Protein AF-A0A6N3X0Z6-F1 (afdb_monomer)

Secondary structure (DSSP, 8-state):
--HHHHHHHHHHHHHHHHHHHHHHHHHHHHHHHHHHTT-HHHHHHHHHHHHHTT--GGGG--

Structure (mmCIF, N/CA/C/O backbone):
data_AF-A0A6N3X0Z6-F1
#
_entry.id   AF-A0A6N3X0Z6-F1
#
loop_
_atom_site.group_PDB
_atom_site.id
_atom_site.type_symbol
_atom_site.label_atom_id
_atom_site.label_alt_id
_atom_site.label_comp_id
_atom_site.label_asym_id
_atom_site.label_entity_id
_atom_site.label_seq_id
_atom_site.pdbx_PDB_ins_code
_atom_site.Cartn_x
_atom_site.Cartn_y
_atom_site.Cartn_z
_atom_site.occupancy
_atom_site.B_iso_or_equiv
_atom_site.auth_seq_id
_atom_site.auth_comp_id
_atom_site.auth_asym_id
_atom_site.auth_atom_id
_atom_site.pdbx_PDB_model_num
ATOM 1 N N . MET A 1 1 ? -16.615 -1.096 36.287 1.00 53.78 1 MET A N 1
ATOM 2 C CA . MET A 1 1 ? -15.634 -1.822 35.442 1.00 53.78 1 MET A CA 1
ATOM 3 C C . MET A 1 1 ? -15.905 -1.775 33.925 1.00 53.78 1 MET A C 1
ATOM 5 O O . MET A 1 1 ? -15.007 -2.128 33.176 1.00 53.78 1 MET A O 1
ATOM 9 N N . ALA A 1 2 ? -17.058 -1.294 33.428 1.00 57.69 2 ALA A N 1
ATOM 10 C CA . ALA A 1 2 ? -17.337 -1.234 31.980 1.00 57.69 2 ALA A CA 1
ATOM 11 C C . ALA A 1 2 ? -16.614 -0.094 31.220 1.00 57.69 2 ALA A C 1
ATOM 13 O O . ALA A 1 2 ? -16.200 -0.283 30.079 1.00 57.69 2 ALA A O 1
ATOM 14 N N . ALA A 1 3 ? -16.396 1.063 31.858 1.00 60.38 3 ALA A N 1
ATOM 15 C CA . ALA A 1 3 ? -15.818 2.251 31.213 1.00 60.38 3 ALA A CA 1
ATOM 16 C C . ALA A 1 3 ? -14.372 2.056 30.705 1.00 60.38 3 ALA A C 1
ATOM 18 O O . ALA A 1 3 ? -14.003 2.577 29.652 1.00 60.38 3 ALA A O 1
ATOM 19 N N . SER A 1 4 ? -13.561 1.259 31.410 1.00 63.88 4 SER A N 1
ATOM 20 C CA . SER A 1 4 ? -12.173 0.970 31.019 1.00 63.88 4 SER A CA 1
ATOM 21 C C . SER A 1 4 ? -12.085 0.116 29.750 1.00 63.88 4 SER A C 1
ATOM 23 O O . SER A 1 4 ? -11.148 0.260 28.970 1.00 63.88 4 SER A O 1
ATOM 25 N N . ASN A 1 5 ? -13.078 -0.744 29.507 1.00 68.56 5 ASN A N 1
ATOM 26 C CA . ASN A 1 5 ? -13.110 -1.619 28.336 1.00 68.56 5 ASN A CA 1
ATOM 27 C C . ASN A 1 5 ? -13.461 -0.824 27.064 1.00 68.56 5 ASN A C 1
ATOM 29 O O . ASN A 1 5 ? -12.862 -1.025 26.011 1.00 68.56 5 ASN A O 1
ATOM 33 N N . THR A 1 6 ? -14.360 0.158 27.177 1.00 74.75 6 THR A N 1
ATOM 34 C CA . THR A 1 6 ? -14.701 1.072 26.077 1.00 74.75 6 THR A CA 1
ATOM 35 C C . THR A 1 6 ? -13.516 1.959 25.693 1.00 74.75 6 THR A C 1
ATOM 37 O O . THR A 1 6 ? -13.201 2.079 24.512 1.00 74.75 6 THR A O 1
ATOM 40 N N . ARG A 1 7 ? -12.796 2.507 26.683 1.00 77.69 7 ARG A N 1
ATOM 41 C CA . ARG A 1 7 ? -11.599 3.333 26.449 1.00 77.69 7 ARG A CA 1
ATOM 42 C C . ARG A 1 7 ? -10.456 2.543 25.804 1.00 77.69 7 ARG A C 1
ATOM 44 O O . ARG A 1 7 ? -9.833 3.031 24.868 1.00 77.69 7 ARG A O 1
ATOM 51 N N . ASN A 1 8 ? -10.215 1.307 26.243 1.00 79.94 8 ASN A N 1
ATOM 52 C CA . ASN A 1 8 ? -9.206 0.441 25.623 1.00 79.94 8 ASN A CA 1
ATOM 53 C C . ASN A 1 8 ? -9.552 0.093 24.170 1.00 79.94 8 ASN A C 1
ATOM 55 O O . ASN A 1 8 ? -8.673 0.122 23.312 1.00 79.94 8 ASN A O 1
ATOM 59 N N . LYS A 1 9 ? -10.831 -0.168 23.863 1.00 81.38 9 LYS A N 1
ATOM 60 C CA . LYS A 1 9 ? -11.283 -0.385 22.480 1.00 81.38 9 LYS A CA 1
ATOM 61 C C . LYS A 1 9 ? -11.082 0.857 21.606 1.00 81.38 9 LYS A C 1
ATOM 63 O O . LYS A 1 9 ? -10.619 0.720 20.479 1.00 81.38 9 LYS A O 1
ATOM 68 N N . GLN A 1 10 ? -11.358 2.052 22.131 1.00 84.69 10 GLN A N 1
ATOM 69 C CA . GLN A 1 10 ? -11.121 3.316 21.421 1.00 84.69 10 GLN A CA 1
ATOM 70 C C . GLN A 1 10 ? -9.632 3.556 21.142 1.00 84.69 10 GLN A C 1
ATOM 72 O O . GLN A 1 10 ? -9.269 3.904 20.025 1.00 84.69 10 GLN A O 1
ATOM 77 N N . ILE A 1 11 ? -8.754 3.320 22.123 1.00 85.31 11 ILE A N 1
ATOM 78 C CA . ILE A 1 11 ? -7.298 3.462 21.947 1.00 85.31 11 ILE A CA 1
ATOM 79 C C . ILE A 1 11 ? -6.764 2.441 20.937 1.00 85.31 11 ILE A C 1
ATOM 81 O O . ILE A 1 11 ? -5.890 2.766 20.133 1.00 85.31 11 ILE A O 1
ATOM 85 N N . LEU A 1 12 ? -7.283 1.210 20.953 1.00 85.50 12 LEU A N 1
ATOM 86 C CA . LEU A 1 12 ? -6.914 0.187 19.979 1.00 85.50 12 LEU A CA 1
ATOM 87 C C . LEU A 1 12 ? -7.335 0.590 18.559 1.00 85.50 12 LEU A C 1
ATOM 89 O O . LEU A 1 12 ? -6.535 0.467 17.637 1.00 85.50 12 LEU A O 1
ATOM 93 N N . GLN A 1 13 ? -8.553 1.112 18.392 1.00 85.12 13 GLN A N 1
ATOM 94 C CA . GLN A 1 13 ? -9.039 1.618 17.105 1.00 85.12 13 GLN A CA 1
ATOM 95 C C . GLN A 1 13 ? -8.216 2.814 16.617 1.00 85.12 13 GLN A C 1
ATOM 97 O O . GLN A 1 13 ? -7.782 2.817 15.469 1.00 85.12 13 GLN A O 1
ATOM 102 N N . ALA A 1 14 ? -7.921 3.776 17.495 1.00 86.81 14 ALA A N 1
ATOM 103 C CA . ALA A 1 14 ? -7.085 4.927 17.167 1.00 86.81 14 ALA A CA 1
ATOM 104 C C . ALA A 1 14 ? -5.670 4.502 16.742 1.00 86.81 14 ALA A C 1
ATOM 106 O O . ALA A 1 14 ? -5.153 4.992 15.744 1.00 86.81 14 ALA A O 1
ATOM 107 N N . ASN A 1 15 ? -5.065 3.535 17.440 1.00 89.12 15 ASN A N 1
ATOM 108 C CA . ASN A 1 15 ? -3.766 2.979 17.055 1.00 89.12 15 ASN A CA 1
ATOM 109 C C . ASN A 1 15 ? -3.821 2.220 15.726 1.00 89.12 15 ASN A C 1
ATOM 111 O O . ASN A 1 15 ? -2.908 2.348 14.914 1.00 89.12 15 ASN A O 1
ATOM 115 N N . ALA A 1 16 ? -4.868 1.428 15.492 1.00 87.19 16 ALA A N 1
ATOM 116 C CA . ALA A 1 16 ? -5.044 0.716 14.231 1.00 87.19 16 ALA A CA 1
ATOM 117 C C . ALA A 1 16 ? -5.195 1.696 13.058 1.00 87.19 16 ALA A C 1
ATOM 119 O O . ALA A 1 16 ? -4.579 1.503 12.011 1.00 87.19 16 ALA A O 1
ATOM 120 N N . GLN A 1 17 ? -5.950 2.778 13.254 1.00 86.62 17 GLN A N 1
ATOM 121 C CA . GLN A 1 17 ? -6.141 3.821 12.254 1.00 86.62 17 GLN A CA 1
ATOM 122 C C . GLN A 1 17 ?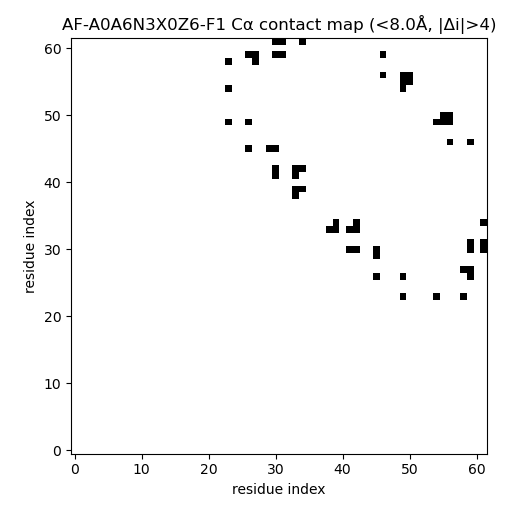 -4.860 4.628 12.015 1.00 86.62 17 GLN A C 1
ATOM 124 O O . GLN A 1 17 ? -4.491 4.835 10.864 1.00 86.62 17 GLN A O 1
ATOM 129 N N . ALA A 1 18 ? -4.132 4.997 13.074 1.00 88.06 18 ALA A N 1
ATOM 130 C CA . ALA A 1 18 ? -2.839 5.672 12.960 1.00 88.06 18 ALA A CA 1
ATOM 131 C C . ALA A 1 18 ? -1.818 4.813 12.202 1.00 88.06 18 ALA A C 1
ATOM 133 O O . ALA A 1 18 ? -1.177 5.293 11.273 1.00 88.06 18 ALA A O 1
ATOM 134 N N . ARG A 1 19 ? -1.723 3.514 12.524 1.00 87.19 19 ARG A N 1
ATOM 135 C CA . ARG A 1 19 ? -0.856 2.577 11.791 1.00 87.19 19 ARG A CA 1
ATOM 136 C C . ARG A 1 19 ? -1.246 2.471 10.322 1.00 87.19 19 ARG A C 1
ATOM 138 O O . ARG A 1 19 ? -0.368 2.479 9.467 1.00 87.19 19 ARG A O 1
ATOM 145 N N . ARG A 1 20 ? -2.546 2.387 10.024 1.00 85.75 20 ARG A N 1
ATOM 146 C CA . ARG A 1 20 ? -3.047 2.345 8.646 1.00 85.75 20 ARG A CA 1
ATOM 147 C C . ARG A 1 20 ? -2.664 3.612 7.880 1.00 85.75 20 ARG A C 1
ATOM 149 O O . ARG A 1 20 ? -2.184 3.493 6.760 1.00 85.75 20 ARG A O 1
ATOM 156 N N . GLN A 1 21 ? -2.797 4.784 8.502 1.00 86.75 21 GLN A N 1
ATOM 157 C CA . GLN A 1 21 ? -2.396 6.055 7.899 1.00 86.75 21 GLN A CA 1
ATOM 158 C C . GLN A 1 21 ? -0.892 6.093 7.614 1.00 86.75 21 GLN A C 1
ATOM 160 O O . GLN A 1 21 ? -0.491 6.344 6.486 1.00 86.75 21 GLN A O 1
ATOM 165 N N . THR A 1 22 ? -0.054 5.743 8.592 1.00 89.19 22 THR A N 1
ATOM 166 C CA . THR A 1 22 ? 1.405 5.727 8.404 1.00 89.19 22 THR A CA 1
ATOM 167 C C . THR A 1 22 ? 1.843 4.760 7.300 1.00 89.19 22 THR A C 1
ATOM 169 O O . THR A 1 22 ? 2.772 5.061 6.548 1.00 89.19 22 THR A O 1
ATOM 172 N N . LEU A 1 23 ? 1.180 3.603 7.174 1.00 85.81 23 LEU A N 1
ATOM 173 C CA . LEU A 1 23 ? 1.431 2.660 6.081 1.00 85.81 23 LEU A CA 1
ATOM 174 C C . LEU A 1 23 ? 1.044 3.252 4.721 1.00 85.81 23 LEU A C 1
ATOM 176 O O . LEU A 1 23 ? 1.802 3.093 3.767 1.00 85.81 23 LEU A O 1
ATOM 180 N N . MET A 1 24 ? -0.090 3.953 4.638 1.00 86.75 24 MET A N 1
ATOM 181 C CA . MET A 1 24 ? -0.507 4.652 3.419 1.00 86.75 24 MET A CA 1
ATOM 182 C C . MET A 1 24 ? 0.489 5.741 3.025 1.00 86.75 24 MET A C 1
ATOM 184 O O . MET A 1 24 ? 0.963 5.728 1.894 1.00 86.75 24 MET A O 1
ATOM 188 N N . ASP A 1 25 ? 0.876 6.609 3.962 1.00 87.81 25 ASP A N 1
ATOM 189 C CA . ASP A 1 25 ? 1.837 7.689 3.712 1.00 87.81 25 ASP A CA 1
ATOM 190 C C . ASP A 1 25 ? 3.18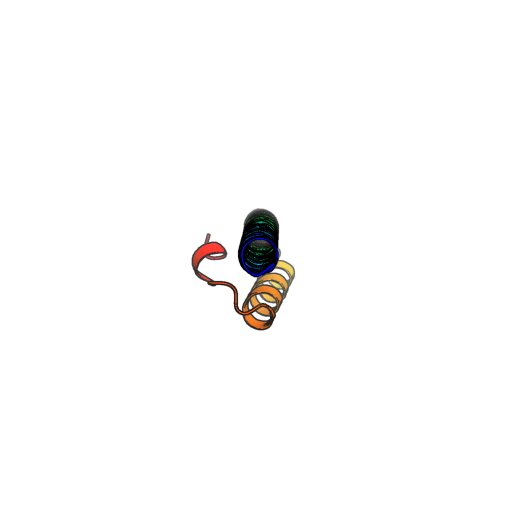4 7.125 3.220 1.00 87.81 25 ASP A C 1
ATOM 192 O O . ASP A 1 25 ? 3.795 7.639 2.282 1.00 87.81 25 ASP A O 1
ATOM 196 N N . SER A 1 26 ? 3.626 6.010 3.813 1.00 88.19 26 SER A N 1
ATOM 197 C CA . SER A 1 26 ? 4.867 5.328 3.425 1.00 88.19 26 SER A CA 1
ATOM 198 C C . SER A 1 26 ? 4.782 4.706 2.029 1.00 88.19 26 SER A C 1
ATOM 200 O O . SER A 1 26 ? 5.732 4.804 1.250 1.00 88.19 26 SER A O 1
ATOM 202 N N . LEU A 1 27 ? 3.662 4.057 1.696 1.00 87.25 27 LEU A N 1
ATOM 203 C CA . LEU A 1 27 ? 3.437 3.476 0.370 1.00 87.25 27 LEU A CA 1
ATOM 204 C C . LEU A 1 27 ? 3.349 4.562 -0.704 1.00 87.25 27 LEU A C 1
ATOM 206 O O . LEU A 1 27 ? 3.989 4.423 -1.743 1.00 87.25 27 LEU A O 1
ATOM 210 N N . GLN A 1 28 ? 2.642 5.658 -0.428 1.00 85.56 28 GLN A N 1
ATOM 211 C CA . GLN A 1 28 ? 2.535 6.809 -1.322 1.00 85.56 28 GLN A CA 1
ATOM 212 C C . GLN A 1 28 ? 3.905 7.447 -1.581 1.00 85.56 28 GLN A C 1
ATOM 214 O O . GLN A 1 28 ? 4.283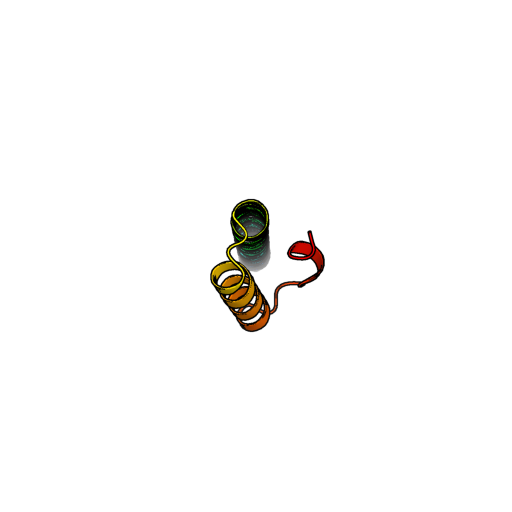 7.657 -2.733 1.00 85.56 28 GLN A O 1
ATOM 219 N N . ALA A 1 29 ? 4.703 7.682 -0.535 1.00 87.00 29 ALA A N 1
ATOM 220 C CA . ALA A 1 29 ? 6.059 8.204 -0.690 1.00 87.00 29 ALA A CA 1
ATOM 221 C C . ALA A 1 29 ? 6.932 7.285 -1.563 1.00 87.00 29 ALA A C 1
ATOM 223 O O . ALA A 1 29 ? 7.630 7.754 -2.466 1.00 87.00 29 ALA A O 1
ATOM 224 N N . ARG A 1 30 ? 6.865 5.965 -1.343 1.00 87.50 30 ARG A N 1
ATOM 225 C CA . ARG A 1 30 ? 7.597 4.980 -2.157 1.00 87.50 30 ARG A CA 1
ATOM 226 C C . ARG A 1 30 ? 7.098 4.945 -3.600 1.00 87.50 30 ARG A C 1
ATOM 228 O O . ARG A 1 30 ? 7.923 4.819 -4.500 1.00 87.50 30 ARG A O 1
ATOM 235 N N . ALA A 1 31 ? 5.795 5.088 -3.831 1.00 85.75 31 ALA A N 1
ATOM 236 C CA . ALA A 1 31 ? 5.215 5.106 -5.170 1.00 85.75 31 ALA A CA 1
ATOM 237 C C . ALA A 1 31 ? 5.630 6.359 -5.947 1.00 85.75 31 ALA A C 1
ATOM 239 O 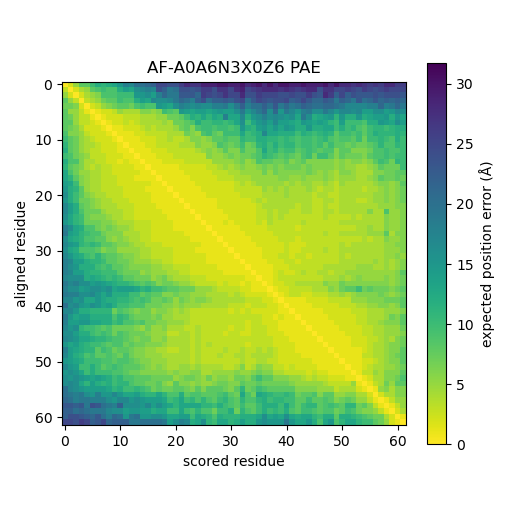O . ALA A 1 31 ? 6.063 6.242 -7.091 1.00 85.75 31 ALA A O 1
ATOM 240 N N . HIS A 1 32 ? 5.618 7.536 -5.311 1.00 86.56 32 HIS A N 1
ATOM 241 C CA . HIS A 1 32 ? 6.132 8.764 -5.920 1.00 86.56 32 HIS A CA 1
ATOM 242 C C . HIS A 1 32 ? 7.624 8.663 -6.256 1.00 86.56 32 HIS A C 1
ATOM 244 O O . HIS A 1 32 ? 8.038 9.110 -7.326 1.00 86.56 32 HIS A O 1
ATOM 250 N N . LEU A 1 33 ? 8.438 8.0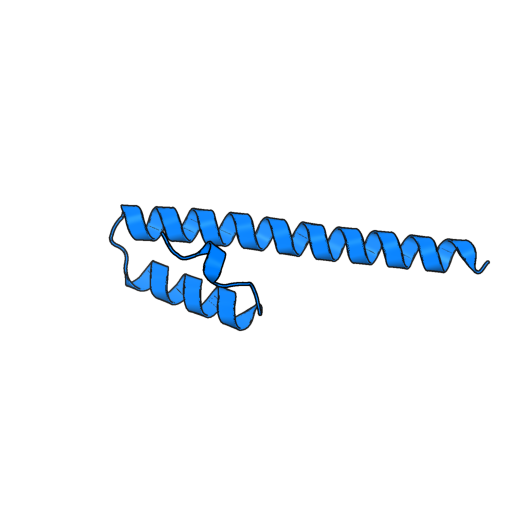62 -5.382 1.00 88.19 33 LEU A N 1
ATOM 251 C CA . LEU A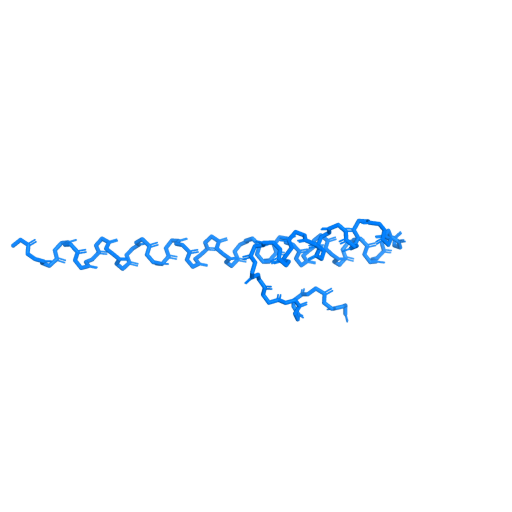 1 33 ? 9.859 7.836 -5.661 1.00 88.19 33 LEU A CA 1
ATOM 252 C C . LEU A 1 33 ? 10.064 6.849 -6.815 1.00 88.19 33 LEU A C 1
ATOM 254 O O . LEU A 1 33 ? 10.848 7.131 -7.717 1.00 88.19 33 LEU A O 1
ATOM 258 N N . ALA A 1 34 ? 9.340 5.726 -6.823 1.00 87.75 34 ALA A N 1
ATOM 259 C CA . ALA A 1 34 ? 9.385 4.756 -7.915 1.00 87.75 34 ALA A CA 1
ATOM 260 C C . ALA A 1 34 ? 8.990 5.404 -9.249 1.00 87.75 34 ALA A C 1
ATOM 262 O O . ALA A 1 34 ? 9.700 5.249 -10.240 1.00 87.75 34 ALA A O 1
ATOM 263 N N . HIS A 1 35 ? 7.929 6.214 -9.251 1.00 84.88 35 HIS A N 1
ATOM 264 C CA . HIS A 1 35 ? 7.481 6.956 -10.424 1.00 84.88 35 HIS A CA 1
ATOM 265 C C . HIS A 1 35 ? 8.537 7.958 -10.913 1.00 84.88 35 HIS A C 1
ATOM 267 O O . HIS A 1 35 ? 8.880 7.970 -12.093 1.00 84.88 35 HIS A O 1
ATOM 273 N N . ARG A 1 36 ? 9.117 8.759 -10.007 1.00 86.56 36 ARG A N 1
ATOM 274 C CA . ARG A 1 36 ? 10.198 9.710 -10.333 1.00 86.56 36 ARG A CA 1
ATOM 275 C C . ARG A 1 36 ? 11.437 9.023 -10.899 1.00 86.56 36 ARG A C 1
ATOM 277 O O . ARG A 1 36 ? 12.088 9.588 -11.771 1.00 86.56 36 ARG A O 1
ATOM 284 N N . ASN A 1 37 ? 11.734 7.819 -10.424 1.00 88.12 37 ASN A N 1
ATOM 285 C CA . ASN A 1 37 ? 12.855 7.015 -10.898 1.00 88.12 37 ASN A CA 1
ATOM 286 C C . ASN A 1 37 ? 12.534 6.233 -12.184 1.00 88.12 37 ASN A C 1
ATOM 288 O O . ASN A 1 37 ? 13.429 5.603 -12.741 1.00 88.12 37 ASN A O 1
ATOM 292 N N . GLY A 1 38 ? 11.281 6.253 -12.657 1.00 87.19 38 GLY A N 1
ATOM 293 C CA . GLY A 1 38 ? 10.829 5.450 -13.794 1.00 87.19 38 GLY A CA 1
ATOM 294 C C . GLY A 1 38 ? 10.801 3.942 -13.516 1.00 87.19 38 GLY A C 1
ATOM 295 O O . GLY A 1 38 ? 10.782 3.146 -14.454 1.00 87.19 38 GLY A O 1
ATOM 296 N N . ASP A 1 39 ? 10.807 3.530 -12.245 1.00 89.25 39 ASP A N 1
ATOM 297 C CA . ASP A 1 39 ? 10.791 2.123 -11.846 1.00 89.25 39 ASP A CA 1
ATOM 298 C C . ASP A 1 39 ? 9.355 1.580 -11.835 1.00 89.25 39 ASP A C 1
ATOM 300 O O . ASP A 1 39 ? 8.658 1.532 -10.815 1.00 89.25 39 ASP A O 1
ATOM 304 N N . ILE A 1 40 ? 8.911 1.166 -13.022 1.00 85.50 40 ILE A N 1
ATOM 305 C CA . ILE A 1 40 ? 7.575 0.609 -13.263 1.00 85.50 40 ILE A CA 1
ATOM 306 C C . ILE A 1 40 ? 7.360 -0.680 -12.454 1.00 85.50 40 ILE A C 1
ATOM 308 O O . ILE A 1 40 ? 6.249 -0.939 -11.985 1.00 85.50 40 ILE A O 1
ATOM 312 N N . HIS A 1 41 ? 8.406 -1.489 -12.253 1.00 88.62 41 HIS A N 1
ATOM 313 C CA . HIS A 1 41 ? 8.303 -2.732 -11.489 1.00 88.62 41 HIS A CA 1
ATOM 314 C C . HIS A 1 41 ? 8.084 -2.456 -10.003 1.00 88.62 41 HIS A C 1
ATOM 316 O O . HIS A 1 41 ? 7.206 -3.073 -9.394 1.00 88.62 41 HIS A O 1
ATOM 322 N N . ALA A 1 42 ? 8.817 -1.496 -9.432 1.00 86.75 42 ALA A N 1
ATOM 323 C CA . ALA A 1 42 ? 8.595 -1.058 -8.060 1.00 86.75 42 ALA A CA 1
ATOM 324 C C . ALA A 1 42 ? 7.194 -0.456 -7.883 1.00 86.75 42 ALA A C 1
ATOM 326 O O . ALA A 1 42 ? 6.505 -0.800 -6.924 1.00 86.75 42 ALA A O 1
ATOM 327 N N . GLN A 1 43 ? 6.725 0.368 -8.826 1.00 83.25 43 GLN A N 1
ATOM 328 C CA . GLN A 1 43 ? 5.372 0.930 -8.780 1.00 83.25 43 GLN A CA 1
ATOM 329 C C . GLN A 1 43 ? 4.292 -0.169 -8.802 1.00 83.25 43 GLN A C 1
ATOM 331 O O . GLN A 1 43 ? 3.365 -0.144 -7.991 1.00 83.25 43 GLN A O 1
ATOM 336 N N . GLN A 1 44 ? 4.427 -1.182 -9.667 1.00 86.06 44 GLN A N 1
ATOM 337 C CA . GLN A 1 44 ? 3.498 -2.318 -9.709 1.00 86.06 44 GLN A CA 1
ATOM 338 C C . GLN A 1 44 ? 3.533 -3.169 -8.433 1.00 86.06 44 GLN A C 1
ATOM 340 O O . GLN A 1 44 ? 2.486 -3.643 -7.987 1.00 86.06 44 GLN A O 1
ATOM 345 N N . ALA A 1 45 ? 4.712 -3.377 -7.840 1.00 89.00 45 ALA A N 1
ATOM 346 C CA . ALA A 1 45 ? 4.843 -4.109 -6.582 1.00 89.00 45 ALA A CA 1
ATOM 347 C C . ALA A 1 45 ? 4.131 -3.372 -5.437 1.00 89.00 45 ALA A C 1
ATOM 349 O O . ALA A 1 45 ? 3.336 -3.976 -4.719 1.00 89.00 45 ALA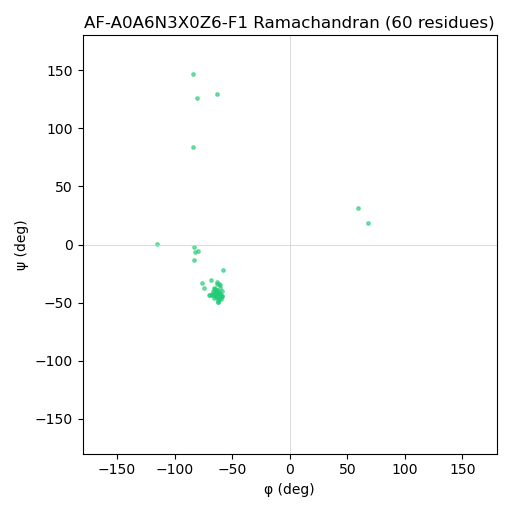 A O 1
ATOM 350 N N . LEU A 1 46 ? 4.327 -2.054 -5.342 1.00 88.00 46 LEU A N 1
ATOM 351 C CA . LEU A 1 46 ? 3.675 -1.198 -4.347 1.00 88.00 46 LEU A CA 1
ATOM 352 C C . LEU A 1 46 ? 2.152 -1.164 -4.516 1.00 88.00 46 LEU A C 1
ATOM 354 O O . LEU A 1 46 ? 1.421 -1.229 -3.530 1.00 88.00 46 LEU A O 1
ATOM 358 N N . TYR A 1 47 ? 1.664 -1.133 -5.757 1.00 84.62 47 TYR A N 1
ATOM 359 C CA . TYR A 1 47 ? 0.234 -1.236 -6.040 1.00 84.62 47 TYR A CA 1
ATOM 360 C C . TYR A 1 47 ? -0.347 -2.565 -5.533 1.00 84.62 47 TYR A C 1
ATOM 362 O O . TYR A 1 47 ? 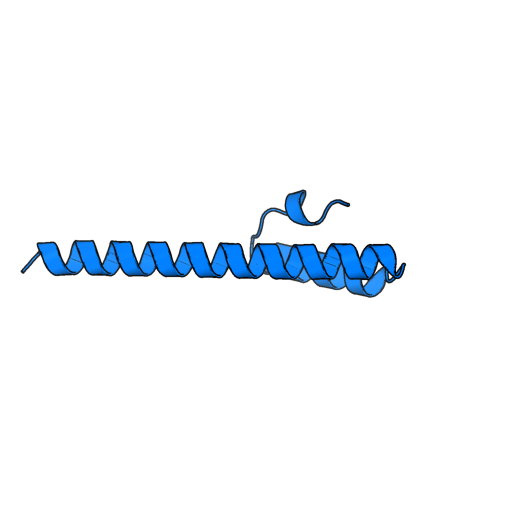-1.374 -2.583 -4.858 1.00 84.62 47 TYR A O 1
ATOM 370 N N . ARG A 1 48 ? 0.337 -3.689 -5.787 1.00 88.06 48 ARG A N 1
ATOM 371 C CA . ARG A 1 48 ? -0.087 -5.008 -5.285 1.00 88.06 48 ARG A CA 1
ATOM 372 C C . ARG A 1 48 ? -0.062 -5.080 -3.758 1.00 88.06 48 ARG A C 1
ATOM 374 O O . ARG A 1 48 ? -0.982 -5.653 -3.178 1.00 88.06 48 ARG A O 1
ATOM 381 N N . GLU A 1 49 ? 0.947 -4.491 -3.114 1.00 87.06 49 GLU A N 1
ATOM 382 C CA . GLU A 1 49 ? 1.017 -4.383 -1.650 1.00 87.06 49 GLU A CA 1
ATOM 383 C C . GLU A 1 49 ? -0.189 -3.613 -1.093 1.00 87.06 49 GLU A C 1
ATOM 385 O O . GLU A 1 49 ? -0.836 -4.070 -0.151 1.00 87.06 49 GLU A O 1
ATOM 390 N N . ALA A 1 50 ? -0.554 -2.487 -1.705 1.00 85.81 50 ALA A N 1
ATOM 391 C CA . ALA A 1 50 ? -1.695 -1.691 -1.269 1.00 85.81 50 ALA A CA 1
ATOM 392 C C . ALA A 1 50 ? -3.040 -2.407 -1.456 1.00 85.81 50 ALA A C 1
ATOM 394 O O . ALA A 1 50 ? -3.875 -2.373 -0.548 1.00 85.81 50 ALA A O 1
ATOM 395 N N . VAL A 1 51 ? -3.221 -3.123 -2.573 1.00 86.25 51 VAL A N 1
ATOM 396 C CA . VAL A 1 51 ? -4.394 -3.985 -2.800 1.00 86.25 51 VAL A CA 1
ATOM 397 C C . VAL A 1 51 ? -4.479 -5.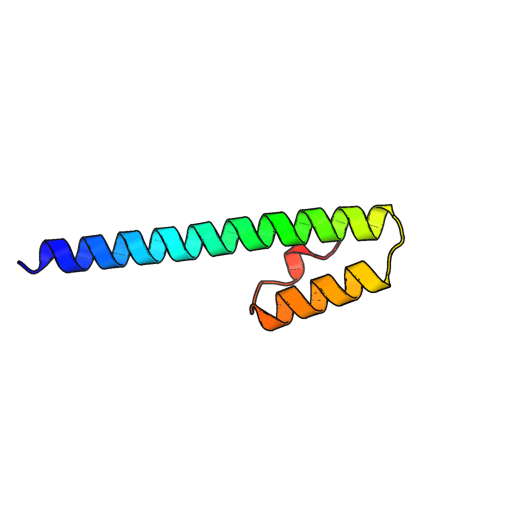074 -1.730 1.00 86.25 51 VAL A C 1
ATOM 399 O O . VAL A 1 51 ? -5.541 -5.276 -1.144 1.00 86.25 51 VAL A O 1
ATOM 402 N N . ALA A 1 52 ? -3.367 -5.753 -1.429 1.00 86.88 52 ALA A N 1
ATOM 403 C CA . ALA A 1 52 ? -3.329 -6.816 -0.424 1.00 86.88 52 ALA A CA 1
ATOM 404 C C . ALA A 1 52 ? -3.659 -6.305 0.990 1.00 86.88 52 ALA A C 1
ATOM 406 O O . ALA A 1 52 ? -4.272 -7.017 1.784 1.00 86.88 52 ALA A O 1
ATOM 407 N N . LEU A 1 53 ? -3.294 -5.057 1.295 1.00 83.19 53 LEU A N 1
ATOM 408 C CA . LEU A 1 53 ? -3.616 -4.386 2.557 1.00 83.19 53 LEU A CA 1
ATOM 409 C C . LEU A 1 53 ? -5.024 -3.758 2.568 1.00 83.19 53 LEU A C 1
ATOM 411 O O . LEU A 1 53 ? -5.445 -3.198 3.587 1.00 83.19 53 LEU A O 1
ATOM 415 N N . GLY A 1 54 ? -5.761 -3.843 1.454 1.00 83.19 54 GLY A N 1
ATOM 416 C CA . GLY A 1 54 ? -7.079 -3.233 1.287 1.00 83.19 54 GLY A CA 1
ATOM 417 C C . GLY A 1 54 ? -7.048 -1.716 1.468 1.00 83.19 54 GLY A C 1
ATOM 418 O O . GLY A 1 54 ? -7.990 -1.148 2.027 1.00 83.19 54 GLY A O 1
ATOM 419 N N . LEU A 1 55 ? -5.934 -1.076 1.107 1.00 80.00 55 LEU A N 1
ATOM 420 C CA . LEU A 1 55 ? -5.753 0.370 1.180 1.00 80.00 55 LEU A CA 1
ATOM 421 C C . LEU A 1 55 ? -6.339 1.030 -0.075 1.00 80.00 55 LEU A C 1
ATOM 423 O O . LEU A 1 55 ? -6.314 0.422 -1.147 1.00 80.00 55 LEU A O 1
ATOM 427 N N . PRO A 1 56 ? -6.884 2.252 0.041 1.00 75.69 56 PRO A N 1
ATOM 428 C CA . PRO A 1 56 ? -7.370 2.979 -1.122 1.00 75.69 56 PRO A CA 1
ATOM 429 C C . PRO A 1 56 ? -6.201 3.266 -2.068 1.00 75.69 56 PRO A C 1
ATOM 431 O O . PRO A 1 56 ? -5.139 3.737 -1.658 1.00 75.69 56 PRO A O 1
ATOM 434 N N . LEU A 1 57 ? -6.407 2.925 -3.336 1.00 69.06 57 LEU A N 1
ATOM 435 C CA . LEU A 1 57 ? -5.390 2.991 -4.385 1.00 69.06 57 LEU A CA 1
ATOM 436 C C . LEU A 1 57 ? -5.271 4.399 -4.972 1.00 69.06 57 LEU A C 1
ATOM 438 O O . LEU A 1 57 ? -4.267 4.694 -5.610 1.00 69.06 57 LEU A O 1
ATOM 442 N N . ASP A 1 58 ? -6.238 5.275 -4.680 1.00 68.44 58 ASP A N 1
ATOM 443 C CA . ASP A 1 58 ? -6.219 6.696 -5.045 1.00 68.44 58 ASP A CA 1
ATOM 444 C C . ASP A 1 58 ? -4.988 7.426 -4.482 1.00 68.44 58 ASP A C 1
ATOM 446 O O . ASP A 1 58 ? -4.570 8.449 -5.007 1.00 68.44 58 ASP A O 1
ATOM 450 N N . CYS A 1 59 ? -4.370 6.893 -3.422 1.00 59.78 59 CYS A N 1
ATOM 451 C CA . CYS A 1 59 ? -3.153 7.452 -2.829 1.00 59.78 59 CYS A CA 1
ATOM 452 C C . CYS A 1 59 ? -1.869 7.088 -3.598 1.00 59.78 59 CYS A C 1
ATOM 454 O O . CYS A 1 59 ? -0.790 7.528 -3.215 1.00 59.78 59 CYS A O 1
ATOM 456 N N . LEU A 1 60 ? -1.958 6.233 -4.621 1.00 63.81 60 LEU A N 1
ATOM 457 C CA . LEU A 1 60 ? -0.820 5.730 -5.402 1.00 63.81 60 LEU A CA 1
ATOM 458 C C . LEU A 1 60 ? -0.862 6.182 -6.865 1.00 63.81 60 LEU A C 1
ATOM 460 O O . LEU A 1 60 ? 0.029 5.808 -7.633 1.00 63.81 60 LEU A O 1
ATOM 464 N N . ASP A 1 61 ? -1.882 6.957 -7.237 1.00 59.47 61 ASP A N 1
ATOM 465 C CA . ASP A 1 61 ? -1.966 7.616 -8.535 1.00 59.47 61 ASP A CA 1
ATOM 466 C C . ASP A 1 61 ? -1.099 8.895 -8.490 1.00 59.47 61 ASP A C 1
ATOM 468 O O . ASP A 1 61 ? -1.205 9.657 -7.522 1.00 59.47 61 ASP A O 1
ATOM 472 N N . PRO A 1 62 ? -0.153 9.077 -9.429 1.00 56.59 62 PRO A N 1
ATOM 473 C CA . PRO A 1 62 ? 0.797 10.190 -9.416 1.00 56.59 62 PRO A CA 1
ATOM 474 C C . PRO A 1 62 ? 0.174 11.567 -9.680 1.00 56.59 62 PRO A C 1
ATOM 476 O O . PRO A 1 62 ? -0.793 11.666 -10.465 1.00 56.59 62 PRO A O 1
#

Nearest PDB structures (foldseek):
  3l0i-assembly1_A  TM=4.817E-01  e=3.969E+00  Legionella pneumophila
  3l0i-assembly2_C  TM=4.688E-01  e=4.546E+00  Legionella pneumophila

Organism: NCBI:txid1608213

Radius of gyration: 15.99 Å; Cα contacts (8 Å, |Δi|>4): 30; chains: 1; bounding box: 30×17×49 Å

Foldseek 3Di:
DVVVVVVVVVVVVVVVVVVLVVLLVVLLVQLVVCVVVVVPVSLVVSLVVCVVVVHDCVSNDD

Sequence (62 aa):
MAASNTRNKQILQANAQARRQTLMDSLQARAHLAHRNGDIHAQQALYREAVALGLPLDCLDP

Solvent-accessible surface area (backbone atoms only — not comparable to full-atom values): 3527 Å² total; per-residue (Å²): 126,67,68,63,57,56,51,50,52,50,52,50,50,52,50,53,51,51,52,52,48,54,52,48,56,52,50,27,54,51,30,54,50,21,57,75,69,67,36,62,68,57,35,53,50,51,51,53,51,35,56,76,70,70,47,78,63,80,62,62,62,132

pLDDT: mean 81.46, std 9.73, range [53.78, 89.25]

Mean predicted aligned error: 7.27 Å